Protein AF-A0A940QHV6-F1 (afdb_monomer)

Foldseek 3Di:
DDDPDDPPDPVVNVVVVDPDDDFDQDPVQQQVCADPVNGRPVVVSVVVSVVCVVPVPPPPPDPPD

Sequence (65 aa):
MAYLYGSGHETVDRMANIAITGNVVPQTWYRTILRETGKPHLLAIMILSDLVYWYRPKEVRDEVT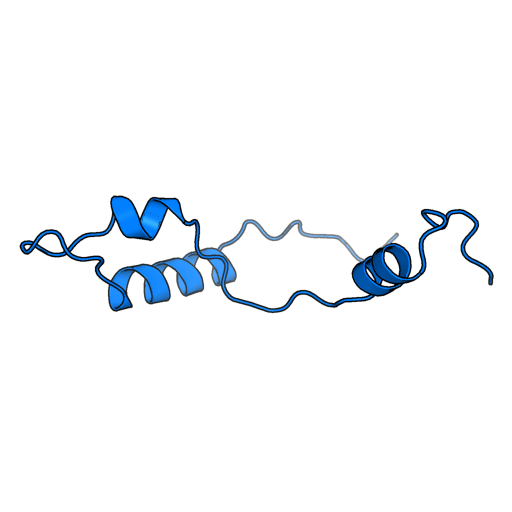

Mean predicted aligned error: 12.52 Å

Radius of gyration: 18.46 Å; Cα contacts (8 Å, |Δi|>4): 30; chains: 1; bounding box: 35×27×51 Å

Secondary structure (DSSP, 8-state):
---S---S-HHHHHHTT----S----TTHHHHSB-TTSSB-HHHHHHHHHHHHHHS------S--

Solvent-accessible surface area (backbone atoms only — not comparable to full-atom values): 4413 Å² total; per-residue (Å²): 136,82,80,91,78,72,86,86,40,73,71,62,51,54,54,75,70,58,82,88,76,79,80,67,70,63,75,63,48,61,76,71,44,51,42,98,85,70,45,56,33,61,70,58,54,51,53,51,18,52,51,47,65,76,64,49,85,67,80,83,72,72,87,86,121

pLDDT: mean 78.09, std 16.75, range [41.78, 97.75]

Structure (mmCIF, N/CA/C/O backbone):
data_AF-A0A940QHV6-F1
#
_entry.id   AF-A0A940QHV6-F1
#
loop_
_atom_site.group_PDB
_atom_site.id
_atom_site.type_symbol
_atom_site.label_atom_id
_atom_site.label_alt_id
_atom_site.label_comp_id
_atom_site.label_asym_id
_atom_site.label_entity_id
_atom_site.label_seq_id
_atom_site.pdbx_PDB_ins_code
_atom_site.Cartn_x
_atom_site.Cartn_y
_atom_site.Cartn_z
_atom_site.occupancy
_atom_site.B_iso_or_equiv
_atom_site.auth_seq_id
_atom_site.auth_comp_id
_atom_site.auth_asym_id
_atom_site.auth_atom_id
_atom_site.pdbx_PDB_model_num
ATOM 1 N N . MET A 1 1 ? 16.921 10.243 -31.534 1.00 41.78 1 MET A N 1
ATOM 2 C CA . MET A 1 1 ? 16.099 9.081 -31.928 1.00 41.78 1 MET A CA 1
ATOM 3 C C . MET A 1 1 ? 14.678 9.350 -31.470 1.00 41.78 1 MET A C 1
ATOM 5 O O . MET A 1 1 ? 14.464 9.467 -30.272 1.00 41.78 1 MET A O 1
ATOM 9 N N . ALA A 1 2 ? 13.763 9.607 -32.407 1.00 45.28 2 ALA A N 1
ATOM 10 C CA . ALA A 1 2 ? 12.387 10.000 -32.110 1.00 45.28 2 ALA A CA 1
ATOM 11 C C . ALA A 1 2 ? 11.547 8.756 -31.788 1.00 45.28 2 ALA A C 1
ATOM 13 O O . ALA A 1 2 ? 11.538 7.802 -32.563 1.00 45.28 2 ALA A O 1
ATOM 14 N N . TYR A 1 3 ? 10.874 8.761 -30.638 1.00 50.50 3 TYR A N 1
ATOM 15 C CA . TYR A 1 3 ? 9.935 7.711 -30.256 1.00 50.50 3 TYR A CA 1
ATOM 16 C C . TYR A 1 3 ? 8.754 7.716 -31.239 1.00 50.50 3 TYR A C 1
ATOM 18 O O . TYR A 1 3 ? 8.062 8.719 -31.376 1.00 50.50 3 TYR A O 1
ATOM 26 N N . LEU A 1 4 ? 8.552 6.606 -31.951 1.00 60.19 4 LEU A N 1
ATOM 27 C CA . LEU A 1 4 ? 7.577 6.465 -33.043 1.00 60.19 4 LEU A CA 1
ATOM 28 C C . LEU A 1 4 ? 6.109 6.326 -32.586 1.00 60.19 4 LEU A C 1
ATOM 30 O O . LEU A 1 4 ? 5.234 6.195 -33.434 1.00 60.19 4 LEU A O 1
ATOM 34 N N . TYR A 1 5 ? 5.813 6.381 -31.283 1.00 63.03 5 TYR A N 1
ATOM 35 C CA . TYR A 1 5 ? 4.451 6.251 -30.752 1.00 63.03 5 TYR A CA 1
ATOM 36 C C . TYR A 1 5 ? 4.242 7.188 -29.554 1.00 63.03 5 TYR A C 1
ATOM 38 O O . TYR A 1 5 ? 4.660 6.880 -28.441 1.00 63.03 5 TYR A O 1
ATOM 46 N N . GLY A 1 6 ? 3.609 8.337 -29.796 1.00 68.81 6 GLY A N 1
ATOM 47 C CA . GLY A 1 6 ? 3.036 9.205 -28.762 1.00 68.81 6 GLY A CA 1
ATOM 48 C C . GLY A 1 6 ? 1.514 9.079 -28.769 1.00 68.81 6 GLY A C 1
ATOM 49 O O . GLY A 1 6 ? 0.916 8.832 -29.815 1.00 68.81 6 GLY A O 1
ATOM 50 N N . SER A 1 7 ? 0.877 9.248 -27.615 1.00 77.62 7 SER A N 1
ATOM 51 C CA . SER A 1 7 ? -0.584 9.168 -27.452 1.00 77.62 7 SER A CA 1
ATOM 52 C C . SER A 1 7 ? -1.349 10.293 -28.167 1.00 77.62 7 SER A C 1
ATOM 54 O O . SER A 1 7 ? -2.577 10.264 -28.230 1.00 77.62 7 SER A O 1
ATOM 56 N N . GLY A 1 8 ? -0.635 11.298 -28.691 1.00 81.06 8 GLY A N 1
ATOM 57 C CA . GLY A 1 8 ? -1.204 12.482 -29.337 1.00 81.06 8 GLY A CA 1
ATOM 58 C C . GLY A 1 8 ? -1.668 13.553 -28.347 1.00 81.06 8 GLY A C 1
ATOM 59 O O . GLY A 1 8 ? -2.192 14.583 -28.769 1.00 81.06 8 GLY A O 1
ATOM 60 N N . HIS A 1 9 ? -1.473 13.337 -27.041 1.00 82.94 9 HIS A N 1
ATOM 61 C CA . HIS A 1 9 ? -1.835 14.283 -25.993 1.00 82.94 9 HIS A CA 1
ATOM 62 C C . HIS A 1 9 ? -0.624 14.599 -25.112 1.00 82.94 9 HIS A C 1
ATOM 64 O O . HIS A 1 9 ? -0.103 13.733 -24.409 1.00 82.94 9 HIS A O 1
ATOM 70 N N . GLU A 1 10 ? -0.201 15.866 -25.107 1.00 84.56 10 GLU A N 1
ATOM 71 C CA . GLU A 1 10 ? 1.045 16.305 -24.464 1.00 84.56 10 GLU A CA 1
ATOM 72 C C . GLU A 1 10 ? 1.117 15.922 -22.975 1.00 84.56 10 GLU A C 1
ATOM 74 O O . GLU A 1 10 ? 2.158 15.492 -22.480 1.00 84.56 10 GLU A O 1
ATOM 79 N N . THR A 1 11 ? 0.001 16.023 -22.250 1.00 81.81 11 THR A N 1
ATOM 80 C CA . THR A 1 11 ? -0.073 15.644 -20.832 1.00 81.81 11 THR A CA 1
ATOM 81 C C . THR A 1 11 ? 0.164 14.149 -20.606 1.00 81.81 11 THR A C 1
ATOM 83 O O . THR A 1 11 ? 0.821 13.770 -19.638 1.00 81.81 11 THR A O 1
ATOM 86 N N . VAL A 1 12 ? -0.350 13.300 -21.496 1.00 78.50 12 VAL A N 1
ATOM 87 C CA . VAL A 1 12 ? -0.241 11.837 -21.391 1.00 78.50 12 VAL A CA 1
ATOM 88 C C . VAL A 1 12 ? 1.174 11.383 -21.760 1.00 78.50 12 VAL A C 1
ATOM 90 O O . VAL A 1 12 ? 1.758 1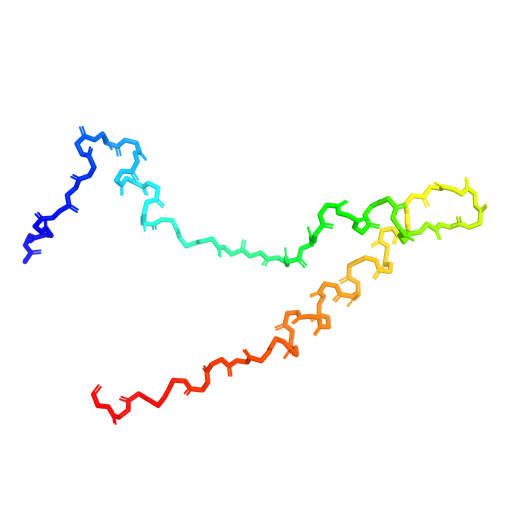0.555 -21.063 1.00 78.50 12 VAL A O 1
ATOM 93 N N . ASP A 1 13 ? 1.780 12.004 -22.770 1.00 83.19 13 ASP A N 1
ATOM 94 C CA . ASP A 1 13 ? 3.166 11.723 -23.163 1.00 83.19 13 ASP A CA 1
ATOM 95 C C . ASP A 1 13 ? 4.172 12.185 -22.089 1.00 83.19 13 ASP A C 1
ATOM 97 O O . ASP A 1 13 ? 5.189 11.532 -21.840 1.00 83.19 13 ASP A O 1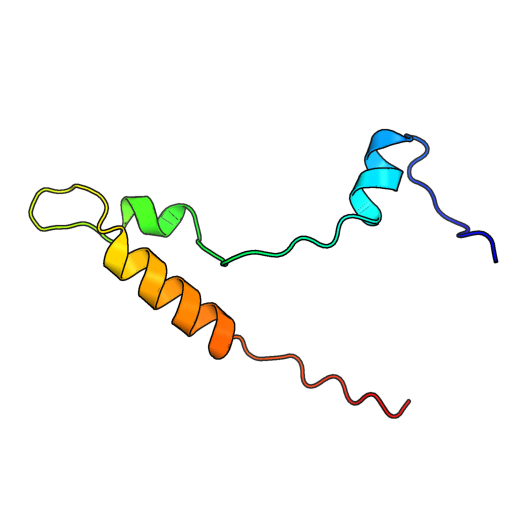
ATOM 101 N N . ARG A 1 14 ? 3.867 13.273 -21.366 1.00 80.81 14 ARG A N 1
ATOM 102 C CA . ARG A 1 14 ? 4.643 13.702 -20.189 1.00 80.81 14 ARG A CA 1
ATOM 103 C C . ARG A 1 14 ? 4.503 12.735 -19.011 1.00 80.81 14 ARG A C 1
ATOM 105 O O . ARG A 1 14 ? 5.497 12.471 -18.343 1.00 80.81 14 ARG A O 1
ATOM 112 N N . MET A 1 15 ? 3.313 12.173 -18.784 1.00 76.12 15 MET A N 1
ATOM 113 C CA . MET A 1 15 ? 3.067 11.155 -17.749 1.00 76.12 15 MET A CA 1
ATOM 114 C C . MET A 1 15 ? 3.926 9.898 -17.940 1.00 76.12 15 MET A C 1
ATOM 116 O O . MET A 1 15 ? 4.433 9.360 -16.959 1.00 76.12 15 MET A O 1
ATOM 120 N N . ALA A 1 16 ? 4.160 9.470 -19.184 1.00 67.88 16 ALA A N 1
ATOM 121 C CA . ALA A 1 16 ? 5.002 8.308 -19.489 1.00 67.88 16 ALA A CA 1
ATOM 122 C C . ALA A 1 16 ? 6.472 8.472 -19.052 1.00 67.88 16 ALA A C 1
ATOM 124 O O . ALA A 1 16 ? 7.178 7.483 -18.875 1.00 67.88 16 ALA A O 1
ATOM 125 N N . ASN A 1 17 ? 6.929 9.712 -18.851 1.00 72.88 17 ASN A N 1
ATOM 126 C CA . ASN A 1 17 ? 8.281 10.031 -18.393 1.00 72.88 17 ASN A CA 1
ATOM 127 C C . ASN A 1 17 ? 8.373 10.217 -16.865 1.00 72.88 17 ASN A C 1
ATOM 129 O O . ASN A 1 17 ? 9.444 10.533 -16.346 1.00 72.88 17 ASN A O 1
ATOM 133 N N . ILE A 1 18 ? 7.270 10.047 -16.126 1.00 76.50 18 ILE A N 1
ATOM 134 C CA . ILE A 1 18 ? 7.266 10.182 -14.668 1.00 76.50 18 ILE A CA 1
ATOM 135 C C . ILE A 1 18 ? 7.801 8.891 -14.047 1.00 76.50 18 ILE A C 1
ATOM 137 O O . ILE A 1 18 ? 7.167 7.838 -14.104 1.00 76.50 18 ILE A O 1
ATOM 141 N N . ALA A 1 19 ? 8.955 8.986 -13.388 1.00 62.22 19 ALA A N 1
ATOM 142 C CA . ALA A 1 19 ? 9.433 7.942 -12.493 1.00 62.22 19 ALA A CA 1
ATOM 143 C C . ALA A 1 19 ? 8.537 7.907 -11.246 1.00 62.22 19 ALA A C 1
ATOM 145 O O . ALA A 1 19 ? 8.704 8.702 -10.322 1.00 62.22 19 ALA A O 1
ATOM 146 N N . ILE A 1 20 ? 7.551 7.007 -11.234 1.00 63.22 20 ILE A N 1
ATOM 147 C CA . ILE A 1 20 ? 6.687 6.803 -10.070 1.00 63.22 20 ILE A CA 1
ATOM 148 C C . ILE A 1 20 ? 7.518 6.106 -8.991 1.00 63.22 20 ILE A C 1
ATOM 150 O O . ILE A 1 20 ? 7.776 4.906 -9.055 1.00 63.22 20 ILE A O 1
ATOM 154 N N . THR A 1 21 ? 7.953 6.881 -8.004 1.00 63.03 21 THR A N 1
ATOM 155 C CA . THR A 1 21 ? 8.614 6.390 -6.797 1.00 63.03 21 THR A CA 1
ATOM 156 C C . THR A 1 21 ? 7.606 6.367 -5.653 1.00 63.03 21 THR A C 1
ATOM 158 O O . THR A 1 21 ? 6.7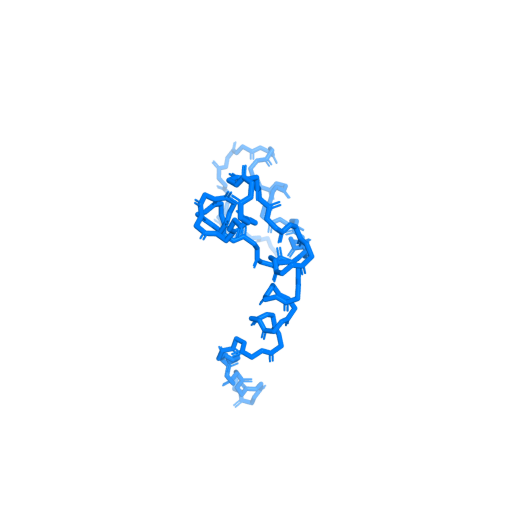61 7.256 -5.534 1.00 63.03 21 THR A O 1
ATOM 161 N N . GLY A 1 22 ? 7.652 5.333 -4.814 1.00 66.25 22 GLY A N 1
ATOM 162 C CA . GLY A 1 22 ? 6.797 5.277 -3.634 1.00 66.25 22 GLY A CA 1
ATOM 163 C C . GLY A 1 22 ? 6.506 3.876 -3.117 1.00 66.25 22 GLY A C 1
ATOM 164 O O . GLY A 1 22 ? 6.673 2.868 -3.804 1.00 66.25 22 GLY A O 1
ATOM 165 N N . ASN A 1 23 ? 6.036 3.854 -1.874 1.00 71.06 23 ASN A N 1
ATOM 166 C CA . ASN A 1 23 ? 5.601 2.658 -1.173 1.00 71.06 23 ASN A CA 1
ATOM 167 C C . ASN A 1 23 ? 4.323 2.084 -1.798 1.00 71.06 23 ASN A C 1
ATOM 169 O O . ASN A 1 23 ? 3.370 2.809 -2.092 1.00 71.06 23 ASN A O 1
ATOM 173 N N . VAL A 1 24 ? 4.292 0.763 -1.994 1.00 77.81 24 VAL A N 1
ATOM 174 C CA . VAL A 1 24 ? 3.135 0.080 -2.581 1.00 77.81 24 VAL A CA 1
ATOM 175 C C . VAL A 1 24 ? 2.153 -0.271 -1.475 1.00 77.81 24 VAL A C 1
ATOM 177 O O . VAL A 1 24 ? 2.287 -1.299 -0.815 1.00 77.81 24 VAL A O 1
ATOM 180 N N . VAL A 1 25 ? 1.135 0.575 -1.323 1.00 88.88 25 VAL A N 1
ATOM 181 C CA . VAL A 1 25 ? 0.081 0.410 -0.320 1.00 88.88 25 VAL A CA 1
ATOM 182 C C . VAL A 1 25 ? -1.269 0.191 -1.010 1.00 88.88 25 VAL A C 1
ATOM 184 O O . VAL A 1 25 ? -1.902 1.154 -1.449 1.00 88.88 25 VAL A O 1
ATOM 187 N N . PRO A 1 26 ? -1.751 -1.060 -1.126 1.00 90.19 26 PRO A N 1
ATOM 188 C CA . PRO A 1 26 ? -3.098 -1.335 -1.609 1.00 90.19 26 PRO A CA 1
ATOM 189 C C . PRO A 1 26 ? -4.167 -0.622 -0.774 1.00 90.19 26 PRO A C 1
ATOM 191 O O . PRO A 1 26 ? -4.181 -0.717 0.453 1.00 90.19 26 PRO A O 1
ATOM 194 N N . GLN A 1 27 ? -5.132 0.026 -1.435 1.00 90.12 27 GLN A N 1
ATOM 195 C CA . GLN A 1 27 ? -6.249 0.696 -0.751 1.00 90.12 27 GLN A CA 1
ATOM 196 C C . GLN A 1 27 ? -7.071 -0.253 0.139 1.00 90.12 27 GLN A C 1
ATOM 198 O O . GLN A 1 27 ? -7.650 0.167 1.141 1.00 90.12 27 GLN A O 1
ATOM 203 N N . THR A 1 28 ? -7.100 -1.542 -0.203 1.00 94.50 28 THR A N 1
ATOM 204 C CA . THR A 1 28 ? -7.774 -2.584 0.578 1.00 94.50 28 THR A CA 1
ATOM 205 C C . THR A 1 28 ? -7.222 -2.694 1.998 1.00 94.50 28 THR A C 1
ATOM 207 O O . THR A 1 28 ? -7.998 -2.931 2.920 1.00 94.50 28 THR A O 1
ATOM 210 N N . TRP A 1 29 ? -5.929 -2.426 2.209 1.00 95.56 29 TRP A N 1
ATOM 211 C CA . TRP A 1 29 ? -5.292 -2.516 3.525 1.00 95.56 29 TRP A CA 1
ATOM 212 C C . TRP A 1 29 ? -5.873 -1.529 4.536 1.00 95.56 29 TRP A C 1
ATOM 214 O O . TRP A 1 29 ? -6.006 -1.873 5.706 1.00 95.56 29 TRP A O 1
ATOM 224 N N . TYR A 1 30 ? -6.323 -0.349 4.099 1.00 95.94 30 TYR A N 1
ATOM 225 C CA . TYR A 1 30 ? -6.999 0.603 4.988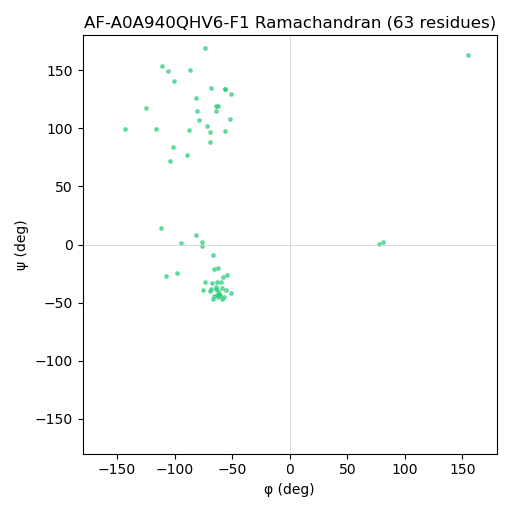 1.00 95.94 30 TYR A CA 1
ATOM 226 C C . TYR A 1 30 ? -8.346 0.088 5.507 1.00 95.94 30 TYR A C 1
ATOM 228 O O . TYR A 1 30 ? -8.827 0.580 6.523 1.00 95.94 30 TYR A O 1
ATOM 236 N N . ARG A 1 31 ? -8.963 -0.884 4.825 1.00 96.38 31 ARG A N 1
ATOM 237 C CA . ARG A 1 31 ? -10.246 -1.480 5.224 1.00 96.38 31 ARG A CA 1
ATOM 238 C C . ARG A 1 31 ? -10.078 -2.794 5.985 1.00 96.38 31 ARG A C 1
ATOM 240 O O . ARG A 1 31 ? -10.978 -3.160 6.729 1.00 96.38 31 ARG A O 1
ATOM 247 N N . THR A 1 32 ? -8.962 -3.501 5.797 1.00 96.25 32 THR A N 1
ATOM 248 C CA . THR A 1 32 ? -8.745 -4.847 6.357 1.00 96.25 32 THR A CA 1
ATOM 249 C C . THR A 1 32 ? -7.750 -4.884 7.516 1.00 96.25 32 THR A C 1
ATOM 251 O O . THR A 1 32 ? -7.855 -5.760 8.368 1.00 96.25 32 THR A O 1
ATOM 254 N N . ILE A 1 33 ? -6.795 -3.952 7.578 1.00 96.81 33 ILE A N 1
ATOM 255 C CA . ILE A 1 33 ? -5.781 -3.872 8.639 1.00 96.81 33 ILE A CA 1
ATOM 256 C C . ILE A 1 33 ? -6.215 -2.784 9.623 1.00 96.81 33 ILE A C 1
ATOM 258 O O . ILE A 1 33 ? -5.832 -1.614 9.523 1.00 96.81 33 ILE A O 1
ATOM 262 N N . LEU A 1 34 ? -7.077 -3.177 10.559 1.00 97.75 34 LEU A N 1
ATOM 263 C CA . LEU A 1 34 ? -7.712 -2.289 11.529 1.00 97.75 34 LEU A CA 1
ATOM 264 C C . LEU A 1 34 ? -7.187 -2.551 12.945 1.00 97.75 34 LEU A C 1
ATOM 266 O O . LEU A 1 34 ? -6.745 -3.646 13.279 1.00 97.75 34 LEU A O 1
ATOM 270 N N . ARG A 1 35 ? -7.249 -1.525 13.792 1.00 95.88 35 ARG A N 1
ATOM 271 C CA . ARG A 1 35 ? -7.121 -1.670 15.247 1.00 95.88 35 ARG A CA 1
ATOM 272 C C . ARG A 1 35 ? -8.399 -2.285 15.816 1.00 95.88 35 ARG A C 1
ATOM 274 O O . ARG A 1 35 ? -9.436 -2.265 15.160 1.00 95.88 35 ARG A O 1
ATOM 281 N N . GLU A 1 36 ? -8.363 -2.695 17.082 1.00 95.81 36 GLU A N 1
ATOM 282 C CA . GLU A 1 36 ? -9.559 -3.135 17.826 1.00 95.81 36 GLU A CA 1
ATOM 283 C C . GLU A 1 36 ? -10.685 -2.087 17.820 1.00 95.81 36 GLU A C 1
ATOM 285 O O . GLU A 1 36 ? -11.863 -2.416 17.872 1.00 95.81 36 GLU A O 1
ATOM 290 N N . THR A 1 37 ? -10.331 -0.807 17.673 1.00 94.38 37 THR A N 1
ATOM 291 C CA . THR A 1 37 ? -11.278 0.310 17.552 1.00 94.38 37 THR A CA 1
ATOM 292 C C . THR A 1 37 ? -11.952 0.423 16.177 1.00 94.38 37 THR A C 1
ATOM 294 O O . THR A 1 37 ? -12.727 1.352 15.961 1.00 94.38 37 THR A O 1
ATOM 297 N N . GLY A 1 38 ? -11.622 -0.447 15.216 1.00 94.25 38 GLY A N 1
ATOM 298 C CA . GLY A 1 38 ? -12.130 -0.413 13.840 1.00 94.25 38 GLY A CA 1
ATOM 299 C C . GLY A 1 38 ? -11.484 0.649 12.940 1.00 94.25 38 GLY A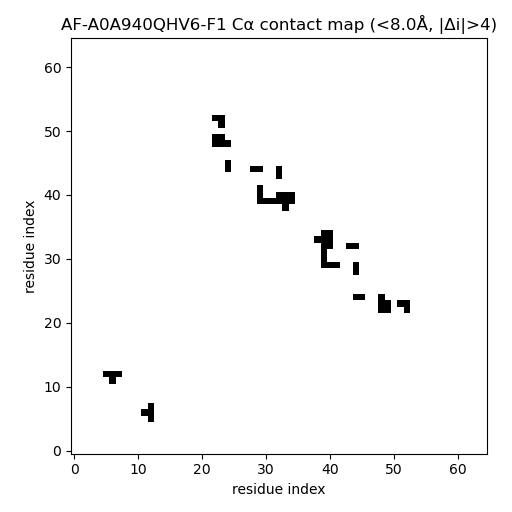 C 1
ATOM 300 O O . GLY A 1 38 ? -11.833 0.760 11.768 1.00 94.25 38 GLY A O 1
ATOM 301 N N . LYS A 1 39 ? -10.530 1.438 13.452 1.00 96.44 39 LYS A N 1
ATOM 302 C CA . LYS A 1 39 ? -9.791 2.437 12.661 1.00 96.44 39 LYS A CA 1
ATOM 303 C C . LYS A 1 39 ? -8.568 1.813 11.974 1.00 96.44 39 LYS A C 1
ATOM 305 O O . LYS A 1 39 ? -7.959 0.915 12.559 1.00 96.44 39 LYS A O 1
ATOM 310 N N . PRO A 1 40 ? -8.140 2.313 10.800 1.00 96.69 40 PRO A N 1
ATOM 311 C CA . PRO A 1 40 ? -6.969 1.791 10.098 1.00 96.69 40 PRO A CA 1
ATOM 312 C C . PRO A 1 40 ? -5.704 1.813 10.960 1.00 96.69 40 PRO A C 1
ATOM 314 O O . PRO A 1 40 ? -5.371 2.825 11.586 1.00 96.69 40 PRO A O 1
ATOM 317 N N . HIS A 1 41 ? -4.958 0.708 10.968 1.00 97.75 41 HIS A N 1
ATOM 318 C CA . HIS A 1 41 ? -3.696 0.617 11.691 1.00 97.75 41 HIS A CA 1
ATOM 319 C C . HIS A 1 41 ? -2.520 1.065 10.810 1.00 97.75 41 HIS A C 1
ATOM 321 O O . HIS A 1 41 ? -1.722 0.254 10.349 1.00 97.75 41 HIS A O 1
ATOM 327 N N . LEU A 1 42 ? -2.363 2.381 10.636 1.00 95.31 42 LEU A N 1
ATOM 328 C CA . LEU A 1 42 ? -1.383 2.977 9.710 1.00 95.31 42 LEU A CA 1
ATOM 329 C C . LEU A 1 42 ? 0.054 2.449 9.870 1.00 95.31 42 LEU A C 1
ATOM 331 O O . LEU A 1 42 ? 0.703 2.153 8.875 1.00 95.31 42 LEU A O 1
ATOM 335 N N . LEU A 1 43 ? 0.533 2.261 11.105 1.00 96.06 43 LEU A N 1
ATOM 336 C CA . LEU A 1 43 ? 1.880 1.725 11.345 1.00 96.06 43 LEU A CA 1
ATOM 337 C C . LEU A 1 43 ? 2.062 0.299 10.787 1.00 96.06 43 LEU A C 1
ATOM 339 O O . LEU A 1 43 ? 3.094 0.003 10.198 1.00 96.06 43 LEU A O 1
ATOM 343 N N . ALA A 1 44 ? 1.052 -0.565 10.925 1.00 95.62 44 ALA A N 1
ATOM 344 C CA . ALA A 1 44 ? 1.104 -1.933 10.416 1.00 95.62 44 ALA A CA 1
ATOM 345 C C . ALA A 1 44 ? 1.068 -1.949 8.880 1.00 95.62 44 ALA A C 1
ATOM 347 O O . ALA A 1 44 ? 1.815 -2.691 8.252 1.00 95.62 44 ALA A O 1
ATOM 348 N N . ILE A 1 45 ? 0.248 -1.076 8.285 1.00 95.62 45 ILE A N 1
ATOM 349 C CA . ILE A 1 45 ? 0.162 -0.869 6.832 1.00 95.62 45 ILE A CA 1
ATOM 350 C C . ILE A 1 45 ? 1.516 -0.408 6.267 1.00 95.62 45 ILE A C 1
ATOM 352 O O . ILE A 1 45 ? 1.953 -0.929 5.245 1.00 95.62 45 ILE A O 1
ATOM 356 N N . MET A 1 46 ? 2.201 0.523 6.938 1.00 93.69 46 MET A N 1
ATOM 357 C CA . MET A 1 46 ? 3.516 1.015 6.507 1.00 93.69 46 MET A CA 1
ATOM 358 C C . MET A 1 46 ? 4.604 -0.060 6.592 1.00 93.69 46 MET A C 1
ATOM 360 O O . MET A 1 46 ? 5.314 -0.271 5.616 1.00 93.69 46 MET A O 1
ATOM 364 N N . ILE A 1 47 ? 4.687 -0.799 7.704 1.00 93.25 47 ILE A N 1
ATOM 365 C CA . ILE A 1 47 ? 5.656 -1.900 7.851 1.00 93.25 47 ILE A CA 1
ATOM 366 C C . ILE A 1 47 ? 5.408 -2.988 6.797 1.00 93.25 47 ILE A C 1
ATOM 368 O O . ILE A 1 47 ? 6.349 -3.481 6.179 1.00 93.25 47 ILE A O 1
ATOM 372 N N . LEU A 1 48 ? 4.143 -3.348 6.554 1.00 92.25 48 LEU A N 1
ATOM 373 C CA . LEU A 1 48 ? 3.788 -4.320 5.519 1.00 92.25 48 LEU A CA 1
ATOM 374 C C . LEU A 1 48 ? 4.140 -3.807 4.118 1.00 92.25 48 LEU A C 1
ATOM 376 O O . LEU A 1 48 ? 4.577 -4.587 3.276 1.00 92.25 48 LEU A O 1
ATOM 380 N N . SER A 1 49 ? 3.984 -2.506 3.869 1.00 91.25 49 SER A N 1
ATOM 381 C CA . SER A 1 49 ? 4.391 -1.886 2.610 1.00 91.25 49 SER A CA 1
ATOM 382 C C . SER A 1 49 ? 5.892 -1.986 2.384 1.00 91.25 49 SER A C 1
ATOM 384 O O . SER A 1 49 ? 6.302 -2.303 1.271 1.00 91.25 49 SER A O 1
ATOM 386 N N . ASP A 1 50 ? 6.700 -1.731 3.413 1.00 88.12 50 ASP A N 1
ATOM 387 C CA . ASP A 1 50 ? 8.153 -1.860 3.316 1.00 88.12 50 ASP A CA 1
ATOM 388 C C . ASP A 1 50 ? 8.534 -3.326 3.088 1.00 88.12 50 ASP A C 1
ATOM 390 O O . ASP A 1 50 ? 9.312 -3.629 2.188 1.00 88.12 50 ASP A O 1
ATOM 394 N N . LEU A 1 51 ? 7.924 -4.263 3.822 1.00 88.50 51 LEU A N 1
ATOM 395 C CA . LEU A 1 51 ? 8.151 -5.696 3.626 1.00 88.50 51 LEU A CA 1
ATOM 396 C C . LEU A 1 51 ? 7.800 -6.136 2.201 1.00 88.50 51 LEU A C 1
ATOM 398 O O . LEU A 1 51 ? 8.593 -6.812 1.554 1.00 88.50 51 LEU A O 1
ATOM 402 N N . VAL A 1 52 ? 6.646 -5.722 1.679 1.00 84.44 52 VAL A N 1
ATOM 403 C CA . VAL A 1 52 ? 6.278 -6.007 0.292 1.00 84.44 52 VAL A CA 1
ATOM 404 C C . VAL A 1 52 ? 7.271 -5.355 -0.657 1.00 84.44 52 VAL A C 1
ATOM 406 O O . VAL A 1 52 ? 7.716 -6.025 -1.570 1.00 84.44 52 VAL A O 1
ATOM 409 N N . TYR A 1 53 ? 7.668 -4.101 -0.460 1.00 79.50 53 TYR A N 1
ATOM 410 C CA . TYR A 1 53 ? 8.650 -3.451 -1.327 1.00 79.50 53 TYR A CA 1
ATOM 411 C C . TYR A 1 53 ? 9.979 -4.226 -1.389 1.00 79.50 53 TYR A C 1
ATOM 413 O O . TYR A 1 53 ? 10.486 -4.476 -2.482 1.00 79.50 53 TYR A O 1
ATOM 421 N N . TRP A 1 54 ? 10.495 -4.675 -0.241 1.00 80.31 54 TRP A N 1
ATOM 422 C CA . TRP A 1 54 ? 11.752 -5.423 -0.148 1.00 80.31 54 TRP A CA 1
ATOM 423 C C . TRP A 1 54 ? 11.660 -6.869 -0.652 1.00 80.31 54 TRP A C 1
ATOM 425 O O . TRP A 1 54 ? 12.636 -7.381 -1.194 1.00 80.31 54 TRP A O 1
ATOM 435 N N . TYR A 1 55 ? 10.502 -7.517 -0.496 1.00 72.00 55 TYR A N 1
ATOM 436 C CA . TYR A 1 55 ? 10.282 -8.929 -0.842 1.00 72.00 55 TYR A CA 1
ATOM 4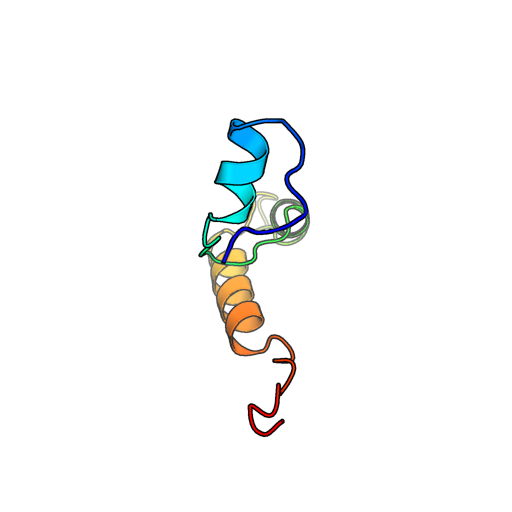37 C C . TYR A 1 55 ? 9.347 -9.136 -2.032 1.00 72.00 55 TYR A C 1
ATOM 439 O O . TYR A 1 55 ? 8.881 -10.251 -2.282 1.00 72.00 55 TYR A O 1
ATOM 447 N N . ARG A 1 56 ? 9.074 -8.082 -2.803 1.00 59.88 56 ARG A N 1
ATOM 448 C CA . ARG A 1 56 ? 8.493 -8.225 -4.136 1.00 59.88 56 ARG A CA 1
ATOM 449 C C . ARG A 1 56 ? 9.362 -9.241 -4.873 1.00 59.88 56 ARG A C 1
ATOM 451 O O . ARG A 1 56 ? 10.581 -9.064 -4.848 1.00 59.88 56 ARG A O 1
ATOM 458 N N . PRO A 1 57 ? 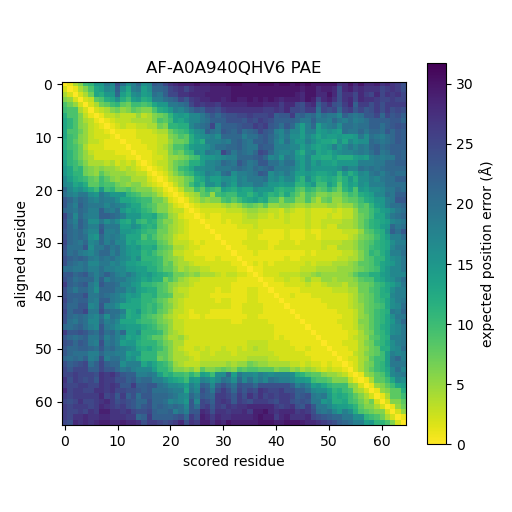8.789 -10.291 -5.494 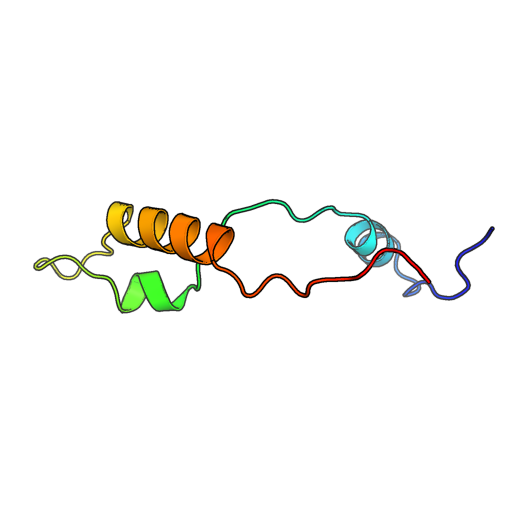1.00 51.50 57 PRO A N 1
ATOM 459 C CA . PRO A 1 57 ? 9.545 -11.131 -6.408 1.00 51.50 57 PRO A CA 1
ATOM 460 C C . PRO A 1 57 ? 10.105 -10.191 -7.469 1.00 51.50 57 PRO A C 1
ATOM 462 O O . PRO A 1 57 ? 9.390 -9.714 -8.349 1.00 51.50 57 PRO A O 1
ATOM 465 N N . LYS A 1 58 ? 11.364 -9.804 -7.279 1.00 51.00 58 LYS A N 1
ATOM 466 C CA . LYS A 1 58 ? 12.104 -8.990 -8.215 1.00 51.00 58 LYS A CA 1
ATOM 467 C C . LYS A 1 58 ? 12.192 -9.895 -9.428 1.00 51.00 58 LYS A C 1
ATOM 469 O O . LYS A 1 58 ? 12.750 -10.985 -9.323 1.00 51.00 58 LYS A O 1
ATOM 474 N N . GLU A 1 59 ? 11.569 -9.503 -10.532 1.00 54.50 59 GLU A N 1
ATOM 475 C CA . GLU A 1 59 ? 11.930 -10.078 -11.818 1.00 54.50 59 GLU A CA 1
ATOM 476 C C . GLU A 1 59 ? 13.450 -9.916 -11.906 1.00 54.50 59 GLU A C 1
ATOM 478 O O . GLU A 1 59 ? 13.968 -8.795 -11.930 1.00 54.50 59 GLU A O 1
ATOM 483 N N . VAL A 1 60 ? 14.177 -11.026 -11.773 1.00 55.94 60 VAL A N 1
ATOM 484 C CA . VAL A 1 60 ? 15.619 -11.051 -11.983 1.00 55.94 60 VAL A CA 1
ATOM 485 C C . VAL A 1 60 ? 15.776 -10.829 -13.478 1.00 55.94 60 VAL A C 1
ATOM 487 O O . VAL A 1 60 ? 15.729 -11.777 -14.255 1.00 55.94 60 VAL A O 1
ATOM 490 N N . ARG A 1 61 ? 15.845 -9.565 -13.902 1.00 54.47 61 ARG A N 1
ATOM 491 C CA . ARG A 1 61 ? 16.201 -9.244 -15.276 1.00 54.47 61 ARG A CA 1
ATOM 492 C C . ARG A 1 61 ? 17.709 -9.367 -15.368 1.00 54.47 61 ARG A C 1
ATOM 494 O O . ARG A 1 61 ? 18.429 -8.551 -14.799 1.00 54.47 61 ARG A O 1
ATOM 501 N N . ASP A 1 62 ? 18.158 -10.425 -16.026 1.00 48.16 62 ASP A N 1
ATOM 502 C CA . ASP A 1 62 ? 19.549 -10.551 -16.430 1.00 48.16 62 ASP A CA 1
ATOM 503 C C . ASP A 1 62 ? 19.841 -9.404 -17.411 1.00 48.16 62 ASP A C 1
ATOM 505 O O . ASP A 1 62 ? 19.159 -9.261 -18.425 1.00 48.16 62 ASP A O 1
ATOM 509 N N . GLU A 1 63 ? 20.787 -8.524 -17.080 1.00 57.97 63 GLU A N 1
ATOM 510 C CA . GLU A 1 63 ? 21.171 -7.384 -17.934 1.00 57.97 63 GLU A CA 1
ATOM 511 C C . GLU A 1 63 ? 22.140 -7.804 -19.054 1.00 57.97 63 GLU A C 1
ATOM 513 O O . GLU A 1 63 ? 22.664 -6.966 -19.784 1.00 57.97 63 GLU A O 1
ATOM 518 N N . VAL A 1 64 ? 22.365 -9.112 -19.212 1.00 58.00 64 VAL A N 1
ATOM 519 C CA . VAL A 1 64 ? 23.168 -9.702 -20.281 1.00 58.00 64 VAL A CA 1
ATOM 520 C C . VAL A 1 64 ? 22.247 -10.332 -21.326 1.00 58.00 64 VAL A C 1
ATOM 522 O O . VAL A 1 64 ? 22.144 -11.551 -21.411 1.00 58.00 64 VAL A O 1
ATOM 525 N N . THR A 1 65 ? 21.554 -9.501 -22.106 1.00 47.97 65 THR A N 1
ATOM 526 C CA . THR A 1 65 ? 21.269 -9.674 -23.551 1.00 47.97 65 THR A CA 1
ATOM 527 C C . THR A 1 65 ? 20.667 -8.381 -24.093 1.00 47.97 65 THR A C 1
ATOM 529 O O . THR A 1 65 ? 19.666 -7.902 -23.513 1.00 47.97 65 THR A O 1
#